Protein AF-A0A1X0RH31-F1 (afdb_monomer_lite)

Radius of gyration: 13.27 Å; chains: 1; bounding box: 32×27×33 Å

Organism: NCBI:txid86635

pLDDT: mean 87.61, std 7.82, range [56.28, 95.5]

Sequence (62 aa):
RLPLLPAARNAWYRLLHRTIPCKQHLHTLIPSQHHSVSCSFCGCSDETTSHFFCSCPHKVVL

Secondary structure (DSSP, 8-state):
-----GGGS-HHHHHHTT----HHHHHHH-TTT----B-TTTSSSB--HHIIIII-HHHHT-

Structure (mmCIF, N/CA/C/O backbone):
data_AF-A0A1X0RH31-F1
#
_entry.id   AF-A0A1X0RH31-F1
#
loop_
_atom_site.group_PDB
_atom_site.id
_atom_site.type_symbol
_atom_site.label_atom_id
_atom_site.label_alt_id
_atom_site.label_comp_id
_atom_site.label_asym_i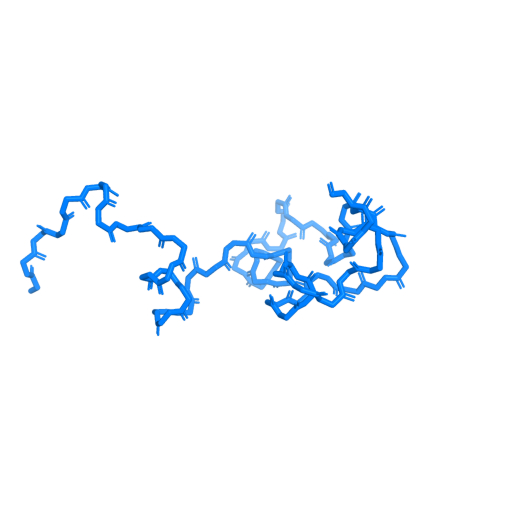d
_atom_site.label_entity_id
_atom_site.label_seq_id
_atom_site.pdbx_PDB_ins_code
_atom_site.Cartn_x
_atom_site.Cartn_y
_atom_site.Cartn_z
_atom_site.occupancy
_atom_site.B_iso_or_equiv
_atom_site.auth_seq_id
_atom_site.auth_comp_id
_atom_site.auth_asym_id
_atom_site.auth_atom_id
_atom_site.pdbx_PDB_model_num
ATOM 1 N N . ARG A 1 1 ? -15.291 -6.243 18.721 1.00 66.62 1 ARG A N 1
ATOM 2 C CA . ARG A 1 1 ? -14.001 -6.775 18.210 1.00 66.62 1 ARG A CA 1
ATOM 3 C C . ARG A 1 1 ? -13.066 -6.925 19.399 1.00 66.62 1 ARG A C 1
ATOM 5 O O . ARG A 1 1 ? -12.905 -5.940 20.107 1.00 66.62 1 ARG A O 1
ATOM 12 N N . LEU A 1 2 ? -12.504 -8.114 19.642 1.00 75.31 2 LEU A N 1
ATOM 13 C CA . LEU A 1 2 ? -11.485 -8.272 20.684 1.00 75.31 2 LEU A CA 1
ATOM 14 C C . LEU A 1 2 ? -10.254 -7.416 20.322 1.00 75.31 2 LEU A C 1
ATOM 16 O O . LEU A 1 2 ? -9.893 -7.379 19.139 1.00 75.31 2 LEU A O 1
ATOM 20 N N . PRO A 1 3 ? -9.610 -6.729 21.280 1.00 78.00 3 PRO A N 1
ATOM 21 C CA . PRO A 1 3 ? -8.375 -6.010 21.008 1.00 78.00 3 PRO A CA 1
ATOM 22 C C . PRO A 1 3 ? -7.287 -7.007 20.602 1.00 78.00 3 PRO A C 1
ATOM 24 O O . PRO A 1 3 ? -6.840 -7.821 21.404 1.00 78.00 3 PRO A O 1
ATOM 27 N N . L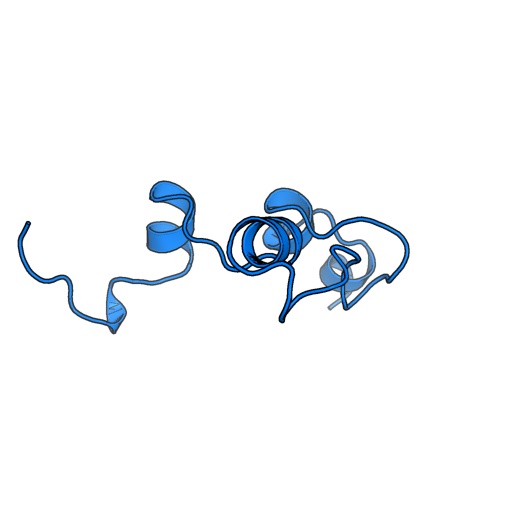EU A 1 4 ? -6.863 -6.959 19.339 1.00 79.62 4 LEU A N 1
ATOM 28 C CA . LEU A 1 4 ? -5.696 -7.715 18.894 1.00 79.62 4 LEU A CA 1
ATOM 29 C C . LEU A 1 4 ? -4.434 -7.086 19.473 1.00 79.62 4 LEU A C 1
ATOM 31 O O . LEU A 1 4 ? -4.261 -5.863 19.375 1.00 79.62 4 LEU A O 1
ATOM 35 N N . LEU A 1 5 ? -3.547 -7.932 20.007 1.00 86.75 5 LEU A N 1
ATOM 36 C CA . LEU A 1 5 ? -2.226 -7.509 20.455 1.00 86.75 5 LEU A CA 1
ATOM 37 C C . LEU A 1 5 ? -1.485 -6.798 19.309 1.00 86.75 5 LEU A C 1
ATOM 39 O O . LEU A 1 5 ? -1.610 -7.217 18.154 1.00 86.75 5 LEU A O 1
ATOM 43 N N . PRO A 1 6 ? -0.674 -5.763 19.594 1.00 80.62 6 PRO A N 1
ATOM 44 C CA . PRO A 1 6 ? 0.096 -5.062 18.565 1.00 80.62 6 PRO A CA 1
ATOM 45 C C . PRO A 1 6 ? 0.944 -6.000 17.693 1.00 80.62 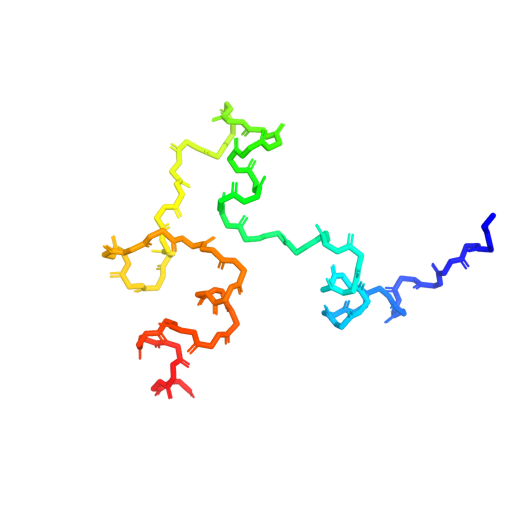6 PRO A C 1
ATOM 47 O O . PRO A 1 6 ? 0.980 -5.829 16.477 1.00 80.62 6 PRO A O 1
ATOM 50 N N . ALA A 1 7 ? 1.533 -7.044 18.290 1.00 84.44 7 ALA A N 1
ATOM 51 C CA . ALA A 1 7 ? 2.318 -8.061 17.587 1.00 84.44 7 ALA A CA 1
ATOM 52 C C . ALA A 1 7 ? 1.507 -8.859 16.544 1.00 84.44 7 ALA A C 1
ATOM 54 O O . ALA A 1 7 ? 2.0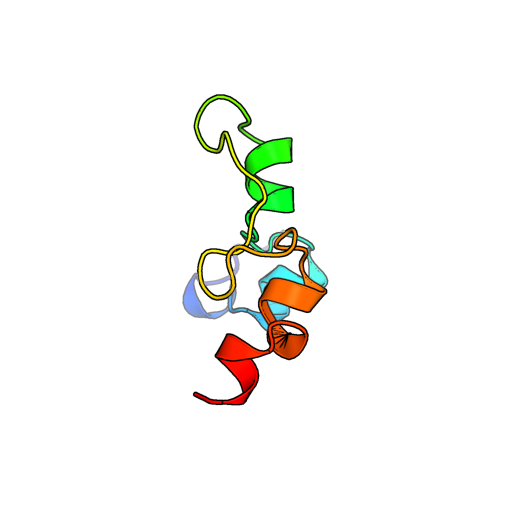49 -9.283 15.526 1.00 84.44 7 ALA A O 1
ATOM 55 N N . ALA A 1 8 ? 0.197 -9.021 16.754 1.00 84.12 8 ALA A N 1
ATOM 56 C CA . ALA A 1 8 ? -0.684 -9.710 15.814 1.00 84.12 8 ALA A CA 1
ATOM 57 C C . ALA A 1 8 ? -1.055 -8.840 14.596 1.00 84.12 8 ALA A C 1
ATOM 59 O O . ALA A 1 8 ? -1.510 -9.365 13.582 1.00 84.12 8 ALA A O 1
ATOM 60 N N . ARG A 1 9 ? -0.826 -7.517 14.642 1.00 84.62 9 ARG A N 1
ATOM 61 C CA . ARG A 1 9 ? -1.094 -6.578 13.530 1.00 84.62 9 ARG A CA 1
ATOM 62 C C . ARG A 1 9 ? 0.069 -6.511 12.535 1.00 84.62 9 ARG A C 1
ATOM 64 O O . ARG A 1 9 ? 0.501 -5.424 12.130 1.00 84.62 9 ARG A O 1
ATOM 71 N N . ASN A 1 10 ? 0.584 -7.683 12.180 1.00 87.88 10 ASN A N 1
ATOM 72 C CA . ASN A 1 10 ? 1.694 -7.863 11.250 1.00 87.88 10 ASN A CA 1
ATOM 73 C C . ASN A 1 10 ? 1.294 -7.523 9.797 1.00 87.88 10 ASN A C 1
ATOM 75 O O . ASN A 1 10 ? 0.157 -7.131 9.519 1.00 87.88 10 ASN A O 1
ATOM 79 N N . ALA A 1 11 ? 2.240 -7.654 8.864 1.00 85.69 11 ALA A N 1
ATOM 80 C CA . ALA A 1 11 ? 2.019 -7.333 7.454 1.00 85.69 11 ALA A CA 1
ATOM 81 C C . ALA A 1 11 ? 0.838 -8.111 6.844 1.00 85.69 11 ALA A C 1
ATOM 83 O O . ALA A 1 11 ? 0.027 -7.515 6.142 1.00 85.69 11 ALA A O 1
ATOM 84 N N . TRP A 1 12 ? 0.684 -9.397 7.174 1.00 86.31 12 TRP A N 1
ATOM 85 C CA . TRP A 1 12 ? -0.418 -10.235 6.690 1.00 86.31 12 TRP A CA 1
ATOM 86 C C . TRP A 1 12 ? -1.775 -9.766 7.201 1.00 86.31 12 TRP A C 1
ATOM 88 O O . TRP A 1 12 ? -2.710 -9.618 6.417 1.00 86.31 12 TRP A O 1
ATOM 98 N N . TYR A 1 13 ? -1.873 -9.456 8.496 1.00 90.12 13 TYR A N 1
ATOM 99 C CA . TYR A 1 13 ? -3.087 -8.880 9.069 1.00 90.12 13 TYR A CA 1
ATOM 100 C C . TYR A 1 13 ? -3.460 -7.572 8.361 1.00 90.12 13 TYR A C 1
ATOM 102 O O . TYR A 1 13 ? -4.599 -7.388 7.930 1.00 90.12 13 TYR A O 1
ATOM 110 N N . ARG A 1 14 ? -2.489 -6.669 8.190 1.00 89.94 14 ARG A N 1
ATOM 111 C CA . ARG A 1 14 ? -2.721 -5.384 7.518 1.00 89.94 14 ARG A CA 1
ATOM 112 C C . ARG A 1 14 ? -3.102 -5.567 6.048 1.00 89.94 14 ARG A C 1
ATOM 114 O O . ARG A 1 14 ? -3.932 -4.808 5.558 1.00 89.94 14 ARG A O 1
ATOM 121 N N . LEU A 1 15 ? -2.546 -6.567 5.363 1.00 87.62 15 LEU A N 1
ATOM 122 C CA . LEU A 1 15 ? -2.893 -6.900 3.981 1.00 87.62 15 LEU A CA 1
ATOM 123 C C . LEU A 1 15 ? -4.342 -7.383 3.876 1.00 87.62 15 LEU A C 1
ATOM 125 O O . LEU A 1 15 ? -5.112 -6.822 3.098 1.00 87.62 15 LEU A O 1
ATOM 129 N N . LEU A 1 16 ? -4.736 -8.351 4.710 1.00 89.88 16 LEU A N 1
ATOM 130 C CA . LEU A 1 16 ? -6.107 -8.875 4.762 1.00 89.88 16 LEU A CA 1
ATOM 131 C C . LEU A 1 16 ? -7.133 -7.775 5.056 1.00 89.88 16 LEU A C 1
ATOM 133 O O . LEU A 1 16 ? -8.210 -7.747 4.466 1.00 89.88 16 LEU A O 1
ATOM 137 N N . HIS A 1 17 ? -6.779 -6.834 5.930 1.00 88.88 17 HIS A N 1
ATOM 138 C CA . HIS A 1 17 ? -7.638 -5.712 6.297 1.00 88.88 17 HIS A CA 1
ATOM 139 C C . HIS A 1 17 ? -7.486 -4.474 5.399 1.00 88.88 17 HIS A C 1
ATOM 141 O O . HIS A 1 17 ? -8.131 -3.463 5.669 1.00 88.88 17 HIS A O 1
ATOM 147 N N . ARG A 1 18 ? -6.674 -4.537 4.332 1.00 85.38 18 ARG A N 1
ATOM 148 C CA . ARG A 1 18 ? -6.400 -3.419 3.406 1.00 85.38 18 ARG A CA 1
ATOM 149 C C . ARG A 1 18 ? -5.890 -2.145 4.094 1.00 85.38 18 ARG A C 1
ATOM 151 O O . ARG A 1 18 ? -6.131 -1.042 3.618 1.00 85.38 18 ARG A O 1
ATOM 158 N N . THR A 1 19 ? -5.151 -2.295 5.188 1.00 89.56 19 THR A N 1
ATOM 159 C CA . THR A 1 19 ? -4.528 -1.198 5.949 1.00 89.56 19 THR A CA 1
ATOM 160 C C . THR A 1 19 ? -3.013 -1.154 5.729 1.00 89.56 19 THR A C 1
ATOM 162 O O . THR A 1 19 ? -2.247 -0.887 6.660 1.00 89.56 19 THR A O 1
ATOM 165 N N . ILE A 1 20 ? -2.554 -1.523 4.532 1.00 92.31 20 ILE A N 1
ATOM 166 C CA . ILE A 1 20 ? -1.137 -1.458 4.173 1.00 92.31 20 ILE A CA 1
ATOM 167 C C . ILE A 1 20 ? -0.776 -0.001 3.894 1.00 92.31 20 ILE A C 1
ATOM 169 O O . ILE A 1 20 ? -1.411 0.615 3.039 1.00 92.31 20 ILE A O 1
ATOM 173 N N . PRO A 1 21 ? 0.241 0.552 4.575 1.00 90.31 21 PRO A N 1
ATOM 174 C CA . PRO A 1 21 ? 0.609 1.954 4.435 1.00 90.31 21 PRO A CA 1
ATOM 175 C C . PRO A 1 21 ? 1.483 2.181 3.188 1.00 90.31 21 PRO A C 1
ATOM 177 O O . PRO A 1 21 ? 2.570 2.736 3.295 1.00 90.31 21 PRO A O 1
ATOM 180 N N . CYS A 1 22 ? 1.048 1.721 2.011 1.00 92.94 22 CYS A N 1
ATOM 181 C CA . CYS A 1 22 ? 1.724 2.063 0.755 1.00 92.94 22 CYS A CA 1
ATOM 182 C C . CYS A 1 22 ? 1.420 3.521 0.383 1.00 92.94 22 CYS A C 1
ATOM 184 O O . CYS A 1 22 ? 0.359 4.040 0.758 1.00 92.94 22 CYS A O 1
ATOM 186 N N . LYS A 1 23 ? 2.308 4.199 -0.358 1.00 93.69 23 LYS A N 1
ATOM 187 C CA . LYS A 1 23 ? 2.110 5.638 -0.624 1.00 93.69 23 LYS A CA 1
ATOM 188 C C . LYS A 1 23 ? 0.796 5.973 -1.310 1.00 93.69 23 LYS A C 1
ATOM 190 O O . LYS A 1 23 ? 0.194 6.979 -0.955 1.00 93.69 23 LYS A O 1
ATOM 195 N N . GLN A 1 24 ? 0.306 5.133 -2.222 1.00 94.12 24 GLN A N 1
ATOM 196 C CA . GLN A 1 24 ? -1.005 5.359 -2.837 1.00 94.12 24 GLN A CA 1
ATOM 197 C C . GLN A 1 24 ? -2.131 5.416 -1.792 1.00 94.12 24 GLN A C 1
ATOM 199 O O . GLN A 1 24 ? -2.999 6.291 -1.840 1.00 94.12 24 GLN A O 1
ATOM 204 N N . HIS A 1 25 ? -2.106 4.500 -0.823 1.00 93.56 25 HIS A N 1
ATOM 205 C CA . HIS A 1 25 ? -3.100 4.456 0.244 1.00 93.56 25 HIS A CA 1
ATOM 206 C C . HIS A 1 25 ? -2.960 5.666 1.176 1.00 93.56 25 HIS A C 1
ATOM 208 O O . HIS A 1 25 ? -3.952 6.302 1.524 1.00 93.56 25 HIS A O 1
ATOM 214 N N . LEU A 1 26 ? -1.727 6.028 1.534 1.00 93.94 26 LEU A N 1
ATOM 215 C CA . LEU A 1 26 ? -1.443 7.179 2.390 1.00 93.94 26 LEU A CA 1
ATOM 216 C C . LEU A 1 26 ? -1.834 8.514 1.741 1.00 93.94 26 LEU A C 1
ATOM 218 O O . LEU A 1 26 ? -2.440 9.348 2.408 1.00 93.94 26 LEU A O 1
ATOM 222 N N . HIS A 1 27 ? -1.563 8.693 0.447 1.00 95.38 27 HIS A N 1
ATOM 223 C CA . HIS A 1 27 ? -2.001 9.861 -0.321 1.00 95.38 27 HIS A CA 1
ATOM 224 C C . HIS A 1 27 ? -3.527 9.971 -0.362 1.00 95.38 27 HIS A C 1
ATOM 226 O O . HIS A 1 27 ? -4.068 11.062 -0.245 1.00 95.38 27 HIS A O 1
ATOM 232 N N . THR A 1 28 ? -4.232 8.840 -0.466 1.00 93.31 28 THR A N 1
ATOM 233 C CA . THR A 1 28 ? -5.704 8.824 -0.456 1.00 93.31 28 THR A CA 1
ATOM 234 C C . THR A 1 28 ? -6.269 9.229 0.909 1.00 93.31 28 THR A C 1
ATOM 236 O O . THR A 1 28 ? -7.264 9.944 0.972 1.00 93.31 28 THR A O 1
ATOM 239 N N . LEU A 1 29 ? -5.651 8.781 2.008 1.00 93.50 29 LEU A N 1
ATOM 240 C CA . LEU A 1 29 ? -6.114 9.095 3.365 1.00 93.50 29 LEU A CA 1
ATOM 241 C C . LEU A 1 29 ? -5.741 10.514 3.811 1.00 93.50 29 LEU A C 1
ATOM 243 O O . LEU A 1 29 ? -6.534 11.172 4.480 1.00 93.50 29 LEU A O 1
ATOM 247 N N . ILE A 1 30 ? -4.519 10.959 3.504 1.00 94.62 30 ILE A N 1
ATOM 248 C CA . ILE A 1 30 ? -3.948 12.215 4.009 1.00 94.62 30 ILE A CA 1
ATOM 249 C C . ILE A 1 30 ? -3.107 12.889 2.905 1.00 94.62 30 ILE A C 1
ATOM 251 O O . ILE A 1 30 ? -1.877 12.976 3.006 1.00 94.62 30 ILE A O 1
ATOM 255 N N . PRO A 1 31 ? -3.746 13.398 1.834 1.00 93.31 31 PRO A N 1
ATOM 256 C CA . PRO A 1 31 ? -3.041 13.951 0.671 1.00 93.31 31 PRO A CA 1
ATOM 257 C C . PRO A 1 31 ? -2.180 15.175 1.010 1.00 93.31 31 PRO A C 1
ATOM 259 O O . PRO A 1 31 ? -1.184 15.434 0.338 1.00 93.31 31 PRO A O 1
ATOM 262 N N . SER A 1 32 ? -2.531 15.910 2.071 1.00 95.50 32 SER A N 1
ATOM 263 C CA . SER A 1 32 ? -1.782 17.077 2.550 1.00 95.50 32 SER A CA 1
ATOM 264 C C . SER A 1 32 ? -0.451 16.736 3.220 1.00 95.50 32 SER A C 1
ATOM 266 O O . SER A 1 32 ? 0.384 17.620 3.352 1.00 95.50 32 SER A O 1
ATOM 268 N N . GLN A 1 33 ? -0.249 15.492 3.664 1.00 94.12 33 GLN A N 1
ATOM 269 C CA . GLN A 1 33 ? 1.013 15.032 4.263 1.00 94.12 33 GLN A CA 1
ATOM 270 C C . GLN A 1 33 ? 1.797 14.124 3.314 1.00 94.12 33 GLN A C 1
ATOM 272 O O . GLN A 1 33 ? 3.022 14.045 3.379 1.00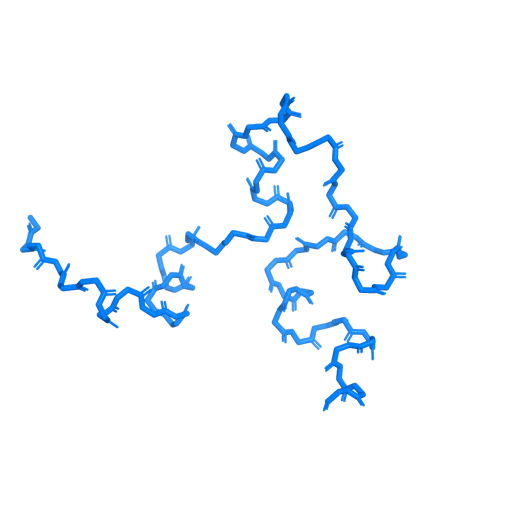 94.12 33 GLN A O 1
ATOM 277 N N . HIS A 1 34 ? 1.096 13.441 2.411 1.00 92.38 34 HIS A N 1
ATOM 278 C CA . HIS A 1 34 ? 1.681 12.507 1.462 1.00 92.38 34 HIS A CA 1
ATOM 279 C C . HIS A 1 34 ? 1.424 12.977 0.039 1.00 92.38 34 HIS A C 1
ATOM 281 O O . HIS A 1 34 ? 0.594 12.407 -0.645 1.00 92.38 34 HIS A O 1
ATOM 287 N N . HIS A 1 35 ? 2.132 14.004 -0.428 1.00 91.38 35 HIS A N 1
ATOM 288 C CA . HIS A 1 35 ? 1.860 14.637 -1.728 1.00 91.38 35 HIS A CA 1
ATOM 289 C C . HIS A 1 35 ? 2.168 13.775 -2.962 1.00 91.38 35 HIS A C 1
ATOM 291 O O . HIS A 1 35 ? 1.696 14.083 -4.050 1.00 91.38 35 HIS A O 1
ATOM 297 N N . SER A 1 36 ? 2.969 12.719 -2.813 1.00 92.75 36 SER A N 1
ATOM 298 C CA . SER A 1 36 ? 3.385 11.851 -3.914 1.00 92.75 36 SER A CA 1
ATOM 299 C C . SER A 1 36 ? 3.031 10.401 -3.623 1.00 92.75 36 SER A C 1
ATOM 301 O O . SER A 1 36 ? 3.265 9.888 -2.526 1.00 92.75 36 SER A O 1
ATOM 303 N N . VAL A 1 37 ? 2.518 9.73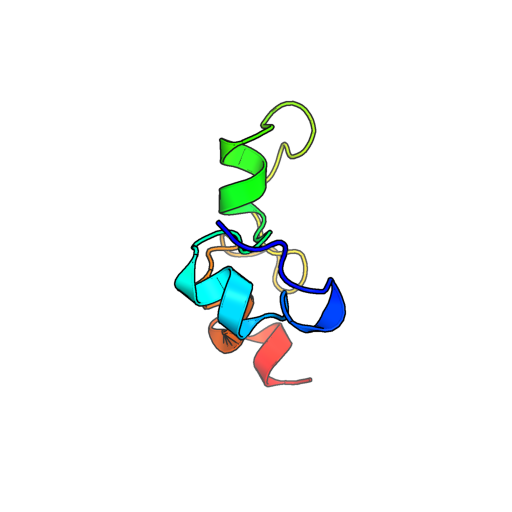9 -4.654 1.00 94.31 37 VAL A N 1
ATOM 304 C CA . VAL A 1 37 ? 2.261 8.299 -4.675 1.00 94.31 37 VAL A CA 1
ATOM 305 C C . VAL A 1 37 ? 3.453 7.499 -5.201 1.00 94.31 37 VAL A C 1
ATOM 307 O O . VAL A 1 37 ? 3.429 6.278 -5.123 1.00 94.31 37 VAL A O 1
ATOM 310 N N . SER A 1 38 ? 4.512 8.150 -5.683 1.00 94.75 38 SER A N 1
ATOM 311 C CA . SER A 1 38 ? 5.650 7.504 -6.345 1.00 94.75 38 SER A CA 1
ATOM 312 C C . SER A 1 38 ? 6.483 6.666 -5.374 1.00 94.75 38 SER A C 1
ATOM 314 O O . SER A 1 38 ? 6.827 7.119 -4.277 1.00 94.75 38 SER A O 1
ATOM 316 N N . CYS A 1 39 ? 6.854 5.453 -5.777 1.00 92.25 39 CYS A N 1
ATOM 317 C CA . CYS A 1 39 ? 7.639 4.538 -4.953 1.00 92.25 39 CYS A CA 1
ATOM 318 C C . CYS A 1 39 ? 8.964 5.150 -4.497 1.00 92.25 39 CYS A C 1
ATOM 320 O O . CYS A 1 39 ? 9.708 5.712 -5.298 1.00 92.25 39 CYS A O 1
ATOM 322 N N . SER A 1 40 ? 9.290 4.986 -3.211 1.00 88.69 40 SER A N 1
ATOM 323 C CA . SER A 1 40 ? 10.557 5.481 -2.652 1.00 88.69 40 SER A CA 1
ATOM 324 C C . SER A 1 40 ? 11.798 4.753 -3.173 1.00 88.69 40 SER A C 1
ATOM 326 O O . SER A 1 40 ? 12.892 5.286 -3.047 1.00 88.69 40 SER A O 1
ATOM 328 N N . PHE A 1 41 ? 11.648 3.538 -3.709 1.00 88.75 41 PHE A N 1
ATOM 329 C CA . PHE A 1 41 ? 12.778 2.724 -4.163 1.00 88.75 41 PHE A CA 1
ATOM 330 C C . PHE A 1 41 ? 13.108 2.963 -5.633 1.00 88.75 41 PHE A C 1
ATOM 332 O O . PHE A 1 41 ? 14.251 3.247 -5.961 1.00 88.75 41 PHE A O 1
ATOM 339 N N . CYS A 1 42 ? 12.117 2.835 -6.521 1.00 89.44 42 CYS A N 1
ATOM 340 C CA . CYS A 1 42 ? 12.356 2.966 -7.956 1.00 89.44 42 CYS A CA 1
ATOM 341 C C . CYS A 1 42 ? 12.073 4.370 -8.501 1.00 89.44 42 CYS A C 1
ATOM 343 O O . CYS A 1 42 ? 12.578 4.698 -9.565 1.00 89.44 42 CYS A O 1
ATOM 345 N N . GLY A 1 43 ? 11.240 5.182 -7.836 1.00 88.81 43 GLY A N 1
ATOM 346 C CA . GLY A 1 43 ? 10.850 6.524 -8.290 1.00 88.81 43 GLY A CA 1
ATOM 347 C C . GLY A 1 43 ? 10.020 6.588 -9.583 1.00 88.81 43 GLY A C 1
ATOM 348 O O . GLY A 1 43 ? 9.395 7.609 -9.843 1.00 88.81 43 GLY A O 1
ATOM 349 N N . CYS A 1 44 ? 9.977 5.517 -10.379 1.00 86.19 44 CYS A N 1
ATOM 350 C CA . CYS A 1 44 ? 9.381 5.514 -11.717 1.00 86.19 44 CYS A CA 1
ATOM 351 C C . CYS A 1 44 ? 7.894 5.144 -11.756 1.00 86.19 44 CYS A C 1
ATOM 353 O O . CYS A 1 44 ? 7.240 5.384 -12.766 1.00 86.19 44 CYS A O 1
ATOM 355 N N . SER A 1 45 ? 7.358 4.527 -10.704 1.00 90.12 45 SER A N 1
ATOM 356 C CA . SER A 1 45 ? 5.965 4.074 -10.667 1.00 90.12 45 SER A CA 1
ATOM 357 C C . SER A 1 45 ? 5.307 4.346 -9.325 1.00 90.12 45 SER A C 1
ATOM 359 O O . SER A 1 45 ? 5.976 4.439 -8.292 1.00 90.12 45 SER A O 1
ATOM 361 N N . ASP A 1 46 ? 3.982 4.399 -9.337 1.00 93.38 46 ASP A N 1
ATOM 362 C CA . ASP A 1 46 ? 3.183 4.572 -8.132 1.00 93.38 46 ASP A CA 1
ATOM 363 C C . ASP A 1 46 ? 3.302 3.361 -7.199 1.00 93.38 46 ASP A C 1
ATOM 365 O O . ASP A 1 46 ? 3.268 2.194 -7.605 1.00 93.38 46 ASP A O 1
ATOM 369 N N . GLU A 1 47 ? 3.427 3.644 -5.908 1.00 93.38 47 GLU A N 1
ATOM 370 C CA . GLU A 1 47 ? 3.528 2.654 -4.849 1.00 93.38 47 GLU A CA 1
ATOM 371 C C . GLU A 1 47 ? 2.144 2.120 -4.472 1.00 93.38 47 GLU A C 1
ATOM 373 O O . GLU A 1 47 ? 1.543 2.454 -3.441 1.00 93.38 47 GLU A O 1
ATOM 378 N N . THR A 1 48 ? 1.638 1.259 -5.347 1.00 92.88 48 THR A N 1
ATOM 379 C CA . THR A 1 48 ? 0.471 0.417 -5.079 1.00 92.88 48 THR A CA 1
ATOM 380 C C . THR A 1 48 ? 0.814 -0.645 -4.027 1.00 92.88 48 THR A C 1
ATOM 382 O O . THR A 1 48 ? 1.984 -0.913 -3.746 1.00 92.88 48 THR A O 1
ATOM 385 N N . THR A 1 49 ? -0.189 -1.326 -3.463 1.00 91.00 49 THR A N 1
ATOM 386 C CA . THR A 1 49 ? 0.058 -2.441 -2.529 1.00 91.00 49 THR A CA 1
ATOM 387 C C . THR A 1 49 ? 0.910 -3.544 -3.169 1.00 91.00 49 THR A C 1
ATOM 389 O O . THR A 1 49 ? 1.838 -4.035 -2.536 1.00 91.00 49 THR A O 1
ATOM 392 N N . SER A 1 50 ? 0.660 -3.891 -4.438 1.00 89.69 50 SER A N 1
ATOM 393 C CA . SER A 1 50 ? 1.469 -4.885 -5.161 1.00 89.69 50 SER A CA 1
ATOM 394 C C . SER A 1 50 ? 2.918 -4.421 -5.328 1.00 89.69 50 SER A C 1
ATOM 396 O O . SER A 1 50 ? 3.855 -5.182 -5.083 1.00 89.69 50 SER A O 1
ATOM 398 N N . HIS A 1 51 ? 3.109 -3.149 -5.688 1.00 91.88 51 HIS A N 1
ATOM 399 C CA . HIS A 1 51 ? 4.433 -2.560 -5.864 1.00 91.88 51 HIS A CA 1
ATOM 400 C C . HIS A 1 51 ? 5.217 -2.465 -4.548 1.00 91.88 51 HIS A C 1
ATOM 402 O O . HIS A 1 51 ? 6.412 -2.749 -4.528 1.00 91.88 51 HIS A O 1
ATOM 408 N N . PHE A 1 52 ? 4.536 -2.153 -3.443 1.00 90.00 52 PHE A N 1
ATOM 409 C CA . PHE A 1 52 ? 5.113 -2.123 -2.098 1.00 90.00 52 PHE A CA 1
ATOM 410 C C . PHE A 1 52 ? 5.673 -3.488 -1.661 1.00 90.00 52 PHE A C 1
ATOM 412 O O . PHE A 1 52 ? 6.732 -3.547 -1.032 1.00 90.00 52 PHE A O 1
ATOM 419 N N . PHE A 1 53 ? 4.985 -4.586 -1.996 1.00 87.62 53 PHE A N 1
ATOM 420 C CA . PHE A 1 53 ? 5.404 -5.933 -1.599 1.00 87.62 53 PHE A CA 1
ATOM 421 C C . PHE A 1 53 ? 6.394 -6.581 -2.568 1.00 87.62 53 PHE A C 1
ATOM 423 O O . PHE A 1 53 ? 7.426 -7.074 -2.114 1.00 87.62 53 PHE A O 1
ATOM 430 N N . CYS A 1 54 ? 6.079 -6.617 -3.868 1.00 86.62 54 CYS A N 1
ATOM 431 C CA . CYS A 1 54 ? 6.760 -7.525 -4.802 1.00 86.62 54 CYS A CA 1
ATOM 432 C C . CYS A 1 54 ? 7.054 -6.927 -6.181 1.00 86.62 54 CYS A C 1
ATOM 434 O O . CYS A 1 54 ? 7.999 -7.359 -6.828 1.00 86.62 54 CYS A O 1
ATOM 436 N N . SER A 1 55 ? 6.262 -5.967 -6.668 1.00 87.81 55 SER A N 1
ATOM 437 C CA . SER A 1 55 ? 6.395 -5.505 -8.063 1.00 87.81 55 SER A CA 1
ATOM 438 C C . SER A 1 55 ? 7.457 -4.421 -8.264 1.00 87.81 55 SER A C 1
ATOM 440 O O . SER A 1 55 ? 7.649 -3.969 -9.389 1.00 87.81 55 SER A O 1
ATOM 442 N N . CYS A 1 56 ? 8.129 -3.969 -7.200 1.00 89.56 56 CYS A N 1
ATOM 443 C CA . CYS A 1 56 ? 9.207 -2.997 -7.325 1.00 89.56 56 CYS A CA 1
ATOM 444 C C . CYS A 1 56 ? 10.507 -3.676 -7.785 1.00 89.56 56 CYS A C 1
ATOM 446 O O . CYS A 1 56 ? 11.072 -4.458 -7.019 1.00 89.56 56 CYS A O 1
ATOM 448 N N . PRO A 1 57 ? 11.045 -3.339 -8.973 1.00 85.00 57 PRO A N 1
ATOM 449 C CA . PRO A 1 57 ? 12.248 -3.986 -9.500 1.00 85.00 57 PRO A CA 1
ATOM 450 C C . PRO A 1 57 ? 13.471 -3.760 -8.605 1.00 85.00 57 PRO A C 1
ATOM 452 O O . PRO A 1 57 ? 14.302 -4.645 -8.467 1.00 85.00 57 PRO A O 1
ATOM 455 N N . HIS A 1 58 ? 13.544 -2.617 -7.920 1.00 84.06 58 HIS A N 1
ATOM 456 C CA . HIS A 1 58 ? 14.635 -2.303 -6.993 1.00 84.06 58 HIS A CA 1
ATOM 457 C C . HIS A 1 58 ? 14.527 -3.054 -5.658 1.00 84.06 58 HIS A C 1
ATOM 459 O O . HIS A 1 58 ? 15.500 -3.127 -4.916 1.00 84.06 58 HIS A O 1
ATOM 465 N N . LYS A 1 59 ? 13.351 -3.608 -5.336 1.00 80.44 59 LYS A N 1
ATOM 466 C CA . LYS A 1 59 ? 13.105 -4.359 -4.098 1.00 80.44 59 LYS A CA 1
ATOM 467 C C . LYS A 1 59 ? 13.346 -5.857 -4.263 1.00 80.44 59 LYS A C 1
ATOM 469 O O . LYS A 1 59 ? 13.620 -6.525 -3.281 1.00 80.44 59 LYS A O 1
ATOM 474 N N . VAL A 1 60 ? 13.225 -6.366 -5.490 1.00 68.75 60 VAL A N 1
ATOM 475 C CA . VAL A 1 60 ? 13.483 -7.775 -5.833 1.00 68.75 60 VAL A CA 1
ATOM 476 C C . VAL A 1 60 ? 14.988 -8.086 -5.862 1.00 68.75 60 VAL A C 1
ATOM 478 O O . VAL A 1 60 ? 15.374 -9.242 -5.761 1.00 68.75 60 VAL A O 1
ATOM 481 N N . VAL A 1 61 ? 15.834 -7.058 -5.992 1.00 61.94 61 VAL A N 1
ATOM 482 C CA . VAL A 1 61 ? 17.304 -7.176 -6.057 1.00 61.94 61 VAL A CA 1
ATOM 483 C C . VAL A 1 61 ? 17.972 -7.016 -4.673 1.00 61.94 61 VAL A C 1
ATOM 485 O O . VAL A 1 61 ? 19.183 -7.180 -4.560 1.00 61.94 61 VAL A O 1
ATOM 488 N N . LEU A 1 62 ? 17.194 -6.712 -3.625 1.00 56.28 62 LEU A N 1
ATOM 489 C CA . LEU A 1 62 ? 17.627 -6.638 -2.218 1.00 56.28 62 LEU A CA 1
ATOM 490 C C . LEU A 1 62 ? 17.426 -7.979 -1.508 1.00 56.28 62 LEU A C 1
ATOM 492 O O . LEU A 1 62 ? 18.312 -8.339 -0.704 1.00 56.28 62 LEU A O 1
#

Foldseek 3Di:
DPDDDPVVCDPVVCVVVVNDVQLVVVCVVCVVVRVDQADPQQRPDGRDVCCVPPVPPRVVVD